Protein AF-A0A4Q3KYX9-F1 (afdb_monomer_lite)

Radius of gyration: 21.46 Å; chains: 1; bounding box: 68×40×44 Å

pLDDT: mean 70.23, std 13.63, range [32.53, 87.06]

Secondary structure (DSSP, 8-state):
----TT-GGGEEEEEEEE-TTS-EEEEEESSSTT-B---EEEEEE--SSSSPPEEEEEEES--HHHHHH--TT-EEEEEEEETTEEEEEEEEEEEEEEEEEETTEEEEEEEEETTHHHHHH--------TT--HHHHHHHHTT----SSSSS---

Foldseek 3Di:
DDDDPQQDVQKWKWKWKAALVRHTPAIAISPDDDHPPWDKDKDWADDPDPFWTKMKIKTKPDDPVVLVVPDWFIWIWIWIDGNVDIDTPDIFTFHDWDWDDDDPMIIIITMTTHCPVVVVVLPDDDDDDPPDDPVVVVCVSVPNPPPPPPPPDDD

Sequence (155 aa):
MPVDPQLLFGRAYSVTLVAPNGTIEAQYGNMGTGGTGLRVAFDVERTVADAGNTAKIALFNLSPGNRAAIGKGYRVQLVAGYVGLAEKIFIGTVSKSIVQRQGADIITNIEALDGQQGLFSASFNQDFPPDTRLCDVLSLVSGGKSWLKLAENSP

Structure (mmCIF, N/CA/C/O backbone):
data_AF-A0A4Q3KYX9-F1
#
_entry.id   AF-A0A4Q3KYX9-F1
#
loop_
_atom_site.group_PDB
_atom_site.id
_atom_site.type_symbol
_atom_site.label_atom_id
_atom_site.label_alt_id
_atom_site.label_comp_id
_atom_site.label_asym_id
_atom_site.label_entity_id
_atom_site.label_seq_id
_atom_site.pdbx_PDB_ins_code
_atom_site.Cartn_x
_atom_site.Cartn_y
_atom_site.Cartn_z
_atom_site.occupancy
_atom_site.B_iso_or_equiv
_atom_site.auth_seq_id
_atom_site.auth_comp_id
_atom_site.auth_asym_id
_atom_site.auth_atom_id
_atom_site.pdbx_PDB_model_num
ATOM 1 N N . MET A 1 1 ? -19.564 -28.775 5.366 1.00 45.47 1 MET A N 1
ATOM 2 C CA . MET A 1 1 ? -18.241 -28.116 5.376 1.00 45.47 1 MET A CA 1
ATOM 3 C C . MET A 1 1 ? -18.391 -26.819 6.152 1.00 45.47 1 MET A C 1
ATOM 5 O O . MET A 1 1 ? -19.401 -26.158 5.928 1.00 45.47 1 MET A O 1
ATOM 9 N N . PRO A 1 2 ? -17.506 -26.498 7.106 1.00 49.12 2 PRO A N 1
ATOM 10 C CA . PRO A 1 2 ? -17.631 -25.273 7.881 1.00 49.12 2 PRO A CA 1
ATOM 11 C C . PRO A 1 2 ? -17.295 -24.094 6.964 1.00 49.12 2 PRO A C 1
ATOM 13 O O . PRO A 1 2 ? -16.186 -23.996 6.450 1.00 49.12 2 PRO A O 1
ATOM 16 N N . VAL A 1 3 ? -18.286 -23.251 6.687 1.00 50.16 3 VAL A N 1
ATOM 17 C CA . VAL A 1 3 ? -18.071 -21.954 6.044 1.00 50.16 3 VAL A CA 1
ATOM 18 C C . VAL A 1 3 ? -17.534 -21.015 7.116 1.00 50.16 3 VAL A C 1
ATOM 20 O O . VAL A 1 3 ? -18.248 -20.699 8.066 1.00 50.16 3 VAL A O 1
ATOM 23 N N . ASP A 1 4 ? -16.263 -20.627 6.998 1.00 55.12 4 ASP A N 1
ATOM 24 C CA . ASP A 1 4 ? -15.655 -19.652 7.902 1.00 55.12 4 ASP A CA 1
ATOM 25 C C . ASP A 1 4 ? -16.509 -18.368 7.914 1.00 55.12 4 ASP A C 1
ATOM 27 O O . ASP A 1 4 ? -16.751 -17.796 6.844 1.00 55.12 4 ASP A O 1
ATOM 31 N N . PRO A 1 5 ? -16.974 -17.877 9.082 1.00 51.06 5 PRO A N 1
ATOM 32 C CA . PRO A 1 5 ? -17.980 -16.810 9.153 1.00 51.06 5 PRO A CA 1
ATOM 33 C C . PRO A 1 5 ? -17.507 -15.432 8.676 1.00 51.06 5 PRO A C 1
ATOM 35 O O . PRO A 1 5 ? -18.243 -14.457 8.799 1.00 51.06 5 PRO A O 1
ATOM 38 N N . GLN A 1 6 ? -16.273 -15.304 8.192 1.00 54.91 6 GLN A N 1
ATOM 39 C CA . GLN A 1 6 ? -15.649 -14.001 7.982 1.00 54.91 6 GLN A CA 1
ATOM 40 C C . GLN A 1 6 ? -15.717 -13.532 6.524 1.00 54.91 6 GLN A C 1
ATOM 42 O O . GLN A 1 6 ? -15.729 -12.327 6.280 1.00 54.91 6 GLN A O 1
ATOM 47 N N . LEU A 1 7 ? -15.893 -14.425 5.544 1.00 56.00 7 LEU A N 1
ATOM 48 C CA . LEU A 1 7 ? -15.865 -14.085 4.115 1.00 56.00 7 LEU A CA 1
ATOM 49 C C . LEU A 1 7 ? -17.228 -13.609 3.587 1.00 56.00 7 LEU A C 1
ATOM 51 O O . LEU A 1 7 ? -17.987 -14.371 2.990 1.00 56.00 7 LEU A O 1
ATOM 55 N N . LEU A 1 8 ? -17.523 -12.314 3.750 1.00 58.88 8 LEU A N 1
ATOM 56 C CA . LEU A 1 8 ? -18.658 -11.656 3.093 1.00 58.88 8 LEU A CA 1
ATOM 57 C C . LEU A 1 8 ? -18.588 -11.881 1.569 1.00 58.88 8 LEU A C 1
ATOM 59 O O . LEU A 1 8 ? -17.730 -11.326 0.879 1.00 58.88 8 LEU A O 1
ATOM 63 N N . PHE A 1 9 ? -19.513 -12.694 1.050 1.00 61.44 9 PHE A N 1
ATOM 64 C CA . PHE A 1 9 ? -19.710 -12.966 -0.381 1.00 61.44 9 PHE A CA 1
ATOM 65 C C . PHE A 1 9 ? -18.515 -13.621 -1.095 1.00 61.44 9 PHE A C 1
ATOM 67 O O . PHE A 1 9 ? -18.327 -13.412 -2.293 1.00 61.44 9 PHE A O 1
ATOM 74 N N . GLY A 1 10 ? -17.679 -14.377 -0.373 1.00 66.00 10 GLY A N 1
ATOM 75 C CA . GLY A 1 10 ? -16.508 -15.036 -0.966 1.00 66.00 10 GLY A CA 1
ATOM 76 C C . GLY A 1 10 ? -15.445 -14.060 -1.485 1.00 66.00 10 GLY A C 1
ATOM 77 O O . GLY A 1 10 ? -14.624 -14.435 -2.321 1.00 66.00 10 GLY A O 1
ATOM 78 N N . ARG A 1 11 ? -15.459 -12.806 -1.014 1.00 72.94 11 ARG A N 1
ATOM 79 C CA . ARG A 1 11 ? -14.450 -11.792 -1.340 1.00 72.94 11 ARG A CA 1
ATOM 80 C C . ARG A 1 11 ? -13.247 -11.945 -0.423 1.00 72.94 11 ARG A C 1
ATOM 82 O O . ARG A 1 11 ? -13.380 -11.916 0.799 1.00 72.94 11 ARG A O 1
ATOM 89 N N . ALA A 1 12 ? -12.078 -12.049 -1.028 1.00 77.44 12 ALA A N 1
ATOM 90 C CA . ALA A 1 12 ? -10.811 -12.260 -0.363 1.00 77.44 12 ALA A CA 1
ATOM 91 C C . ALA A 1 12 ? -9.924 -11.034 -0.614 1.00 77.44 12 ALA A C 1
ATOM 93 O O . ALA A 1 12 ? -9.636 -10.683 -1.755 1.00 77.44 12 ALA A O 1
ATOM 94 N N . TYR A 1 13 ? -9.529 -10.337 0.449 1.00 83.25 13 TYR A N 1
ATOM 95 C CA . TYR A 1 13 ? -8.633 -9.188 0.351 1.00 83.25 13 TYR A CA 1
ATOM 96 C C . TYR A 1 13 ? -7.629 -9.193 1.496 1.00 83.25 13 TYR A C 1
ATOM 98 O O . TYR A 1 13 ? -7.940 -9.621 2.611 1.00 83.25 13 TYR A O 1
ATOM 106 N N . SER A 1 14 ? -6.426 -8.712 1.207 1.00 82.88 14 SER A N 1
ATOM 107 C CA . SER A 1 14 ? -5.384 -8.455 2.186 1.00 82.88 14 SER A CA 1
ATOM 108 C C . SER A 1 14 ? -4.572 -7.235 1.763 1.00 82.88 14 SER A C 1
ATOM 110 O O . SER A 1 14 ? -4.068 -7.157 0.646 1.00 82.88 14 SER A O 1
ATOM 112 N N . VAL A 1 15 ? -4.461 -6.280 2.674 1.00 83.25 15 VAL A N 1
ATOM 113 C CA . VAL A 1 15 ? -3.571 -5.130 2.594 1.00 83.25 15 VAL A CA 1
ATOM 114 C C . VAL A 1 15 ? -2.459 -5.363 3.597 1.00 83.25 15 VAL A C 1
ATOM 116 O O . VAL A 1 15 ? -2.725 -5.477 4.793 1.00 83.25 15 VAL A O 1
ATOM 119 N N . THR A 1 16 ? -1.227 -5.408 3.112 1.00 84.31 16 THR A N 1
ATOM 120 C CA . THR A 1 16 ? -0.037 -5.498 3.954 1.00 84.31 16 THR A CA 1
ATOM 121 C C . THR A 1 16 ? 0.735 -4.196 3.857 1.00 84.31 16 THR A C 1
ATOM 123 O O . THR A 1 16 ? 1.022 -3.703 2.764 1.00 84.31 16 THR A O 1
ATOM 126 N N . LEU A 1 17 ? 1.066 -3.648 5.017 1.00 81.00 17 LEU A N 1
ATOM 127 C CA . LEU A 1 17 ? 1.885 -2.463 5.185 1.00 81.00 17 LEU A CA 1
ATOM 128 C C . LEU A 1 17 ? 3.232 -2.899 5.745 1.00 81.00 17 LEU A C 1
ATOM 130 O O . LEU A 1 17 ? 3.313 -3.524 6.804 1.00 81.00 17 LEU A O 1
ATOM 134 N N .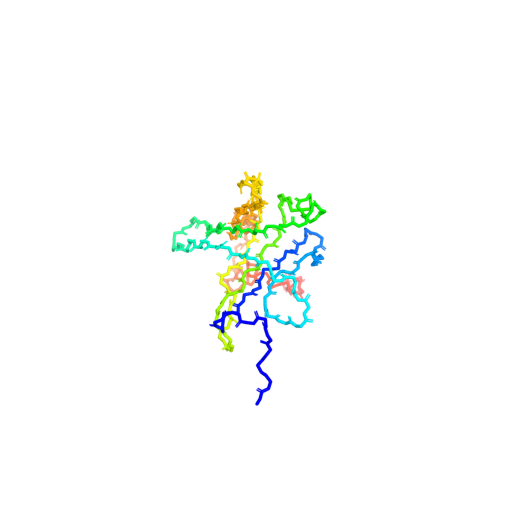 VAL A 1 18 ? 4.285 -2.577 5.009 1.00 82.56 18 VAL A N 1
ATOM 135 C CA . VAL A 1 18 ? 5.663 -2.902 5.358 1.00 82.56 18 VAL A CA 1
ATOM 136 C C . VAL A 1 18 ? 6.401 -1.596 5.601 1.00 82.56 18 VAL A C 1
ATOM 138 O O . VAL A 1 18 ? 6.402 -0.706 4.747 1.00 82.56 18 VAL A O 1
ATOM 141 N N . ALA A 1 19 ? 7.015 -1.466 6.769 1.00 78.50 19 ALA A N 1
ATOM 142 C CA . ALA A 1 19 ? 7.817 -0.302 7.099 1.00 78.50 19 ALA A CA 1
ATOM 143 C C . ALA A 1 19 ? 9.089 -0.215 6.243 1.00 78.50 19 ALA A C 1
ATOM 145 O O . ALA A 1 19 ? 9.539 -1.215 5.673 1.00 78.50 19 ALA A O 1
ATOM 146 N N . PRO A 1 20 ? 9.727 0.969 6.174 1.00 72.12 20 PRO A N 1
ATOM 147 C CA . PRO A 1 20 ? 10.988 1.152 5.452 1.00 72.12 20 PRO A CA 1
ATOM 148 C C . PRO A 1 20 ? 12.116 0.220 5.928 1.00 72.12 20 PRO A C 1
ATOM 150 O O . PRO A 1 20 ? 13.034 -0.071 5.168 1.00 72.12 20 PRO A O 1
ATOM 153 N N . ASN A 1 21 ? 12.041 -0.260 7.174 1.00 74.38 21 ASN A N 1
ATOM 154 C CA . ASN A 1 21 ? 12.973 -1.224 7.770 1.00 74.38 21 ASN A CA 1
ATOM 155 C C . ASN A 1 21 ? 12.732 -2.683 7.320 1.00 74.38 21 ASN A C 1
ATOM 157 O O . ASN A 1 21 ? 13.490 -3.565 7.711 1.00 74.38 21 ASN A O 1
ATOM 161 N N . GLY A 1 22 ? 11.700 -2.942 6.508 1.00 70.00 22 GLY A N 1
ATOM 162 C CA . GLY A 1 22 ? 11.338 -4.275 6.021 1.00 70.00 22 GLY A CA 1
ATOM 163 C C . GLY A 1 22 ? 10.430 -5.076 6.957 1.00 70.00 22 GLY A C 1
ATOM 164 O O . GLY A 1 22 ? 10.035 -6.187 6.604 1.00 70.00 22 GLY A O 1
ATOM 165 N N . THR A 1 23 ? 10.061 -4.533 8.117 1.00 74.75 23 THR A N 1
ATOM 166 C CA . THR A 1 23 ? 9.151 -5.189 9.060 1.00 74.75 23 THR A CA 1
ATOM 167 C C . THR A 1 23 ? 7.705 -5.027 8.595 1.00 74.75 23 THR A C 1
ATOM 169 O O . THR A 1 23 ? 7.293 -3.942 8.182 1.00 74.75 23 THR A O 1
ATOM 172 N N . ILE A 1 24 ? 6.911 -6.098 8.666 1.00 74.75 24 ILE A N 1
ATOM 173 C CA . ILE A 1 24 ? 5.461 -6.020 8.450 1.00 74.75 24 ILE A CA 1
ATOM 174 C C . ILE A 1 24 ? 4.855 -5.323 9.669 1.00 74.75 24 ILE A C 1
ATOM 176 O O . ILE A 1 24 ? 4.865 -5.883 10.762 1.00 74.75 24 ILE A O 1
ATOM 180 N N . GLU A 1 25 ? 4.348 -4.106 9.493 1.00 73.00 25 GLU A N 1
ATOM 181 C CA . GLU A 1 25 ? 3.751 -3.344 10.596 1.00 73.00 25 GLU A CA 1
ATOM 182 C C . GLU A 1 25 ? 2.273 -3.646 10.780 1.00 73.00 25 GLU A C 1
ATOM 184 O O . GLU A 1 25 ? 1.772 -3.670 11.903 1.00 73.00 25 GLU A O 1
ATOM 189 N N . ALA A 1 26 ? 1.562 -3.887 9.682 1.00 74.38 26 ALA A N 1
ATOM 190 C CA . ALA A 1 26 ? 0.156 -4.219 9.751 1.00 74.38 26 ALA A CA 1
ATOM 191 C C . ALA A 1 26 ? -0.286 -5.044 8.550 1.00 74.38 26 ALA A C 1
ATOM 193 O O . ALA A 1 26 ? 0.107 -4.793 7.410 1.00 74.38 26 ALA A O 1
ATOM 194 N N . GLN A 1 27 ? -1.168 -5.999 8.822 1.00 76.50 27 GLN A N 1
ATOM 195 C CA . GLN A 1 27 ? -1.895 -6.745 7.812 1.00 76.50 27 GLN A CA 1
ATOM 196 C C . GLN A 1 27 ? -3.386 -6.667 8.132 1.00 76.50 27 GLN A C 1
ATOM 198 O O . GLN A 1 27 ? -3.832 -7.106 9.192 1.00 76.50 27 GLN A O 1
ATOM 203 N N . TYR A 1 28 ? -4.155 -6.111 7.203 1.00 80.06 28 TYR A N 1
ATOM 204 C CA . TYR A 1 28 ? -5.610 -6.049 7.285 1.00 80.06 28 TYR A CA 1
ATOM 205 C C . TYR A 1 28 ? -6.192 -6.892 6.179 1.00 80.06 28 TYR A C 1
ATOM 207 O O . TYR A 1 28 ? -5.713 -6.858 5.049 1.00 80.06 28 TYR A O 1
ATOM 215 N N . GLY A 1 29 ? -7.226 -7.656 6.475 1.00 75.00 29 GLY A N 1
ATOM 216 C CA . GLY A 1 29 ? -7.773 -8.536 5.469 1.00 75.00 29 GLY A CA 1
ATOM 217 C C . GLY A 1 29 ? -8.646 -9.614 6.048 1.00 75.00 29 GLY A C 1
ATOM 218 O O . GLY A 1 29 ? -8.694 -9.841 7.251 1.00 75.00 29 GLY A O 1
ATOM 219 N N . ASN A 1 30 ? -9.317 -10.276 5.126 1.00 72.38 30 ASN A N 1
ATOM 220 C CA . ASN A 1 30 ? -10.230 -11.372 5.394 1.00 72.38 30 ASN A CA 1
ATOM 221 C C . ASN A 1 30 ? -9.655 -12.722 4.936 1.00 72.38 30 ASN A C 1
ATOM 223 O O . ASN A 1 30 ? -10.305 -13.758 4.989 1.00 72.38 30 ASN A O 1
ATOM 227 N N . MET A 1 31 ? -8.422 -12.709 4.425 1.00 64.44 31 MET A N 1
ATOM 228 C CA . MET A 1 31 ? -7.690 -13.909 4.045 1.00 64.44 31 MET A CA 1
ATOM 229 C C . MET A 1 31 ? -6.914 -14.436 5.257 1.00 64.44 31 MET A C 1
ATOM 231 O O . MET A 1 31 ? -5.723 -14.172 5.389 1.00 64.44 31 MET A O 1
ATOM 235 N N . GLY A 1 32 ? -7.599 -15.136 6.166 1.00 55.25 32 GLY A N 1
ATOM 236 C CA . GLY A 1 32 ? -6.973 -15.860 7.280 1.00 55.25 32 GLY A CA 1
ATOM 237 C C . GLY A 1 32 ? -7.609 -15.624 8.654 1.00 55.25 32 GLY A C 1
ATOM 238 O O . GLY A 1 32 ? -8.245 -14.605 8.905 1.00 55.25 32 GLY A O 1
ATOM 239 N N . THR A 1 33 ? -7.385 -16.576 9.564 1.00 44.53 33 THR A N 1
ATOM 240 C CA . THR A 1 33 ? -8.018 -16.732 10.891 1.00 44.53 33 THR A CA 1
ATOM 241 C C . THR A 1 33 ? -7.507 -15.752 11.967 1.00 44.53 33 THR A C 1
ATOM 243 O O . THR A 1 33 ? -7.349 -16.111 13.131 1.00 44.53 33 THR A O 1
ATOM 246 N N . GLY A 1 34 ? -7.209 -14.507 11.592 1.00 51.44 34 GLY A N 1
ATOM 247 C CA . GLY A 1 34 ? -6.639 -13.514 12.514 1.00 51.44 34 GLY A CA 1
ATOM 248 C C . GLY A 1 34 ? -6.474 -12.100 11.956 1.00 51.44 34 GLY A C 1
ATOM 249 O O . GLY A 1 34 ? -5.967 -11.226 12.658 1.00 51.44 34 GLY A O 1
ATOM 250 N N . GLY A 1 35 ? -6.894 -11.849 10.712 1.00 54.25 35 GLY A N 1
ATOM 251 C CA . GLY A 1 35 ? -6.900 -10.502 10.153 1.00 54.25 35 GLY A CA 1
ATOM 252 C C . GLY A 1 35 ? -7.992 -9.657 10.803 1.00 54.25 35 GLY A C 1
ATOM 253 O O . GLY A 1 35 ? -9.132 -10.095 10.956 1.00 54.25 35 GLY A O 1
ATOM 254 N N . THR A 1 36 ? -7.668 -8.421 11.182 1.00 64.31 36 THR A N 1
ATOM 255 C CA . THR A 1 36 ? -8.715 -7.447 11.501 1.00 64.31 36 THR A CA 1
ATOM 256 C C . THR A 1 36 ? -9.459 -7.150 10.200 1.00 64.31 36 THR A C 1
ATOM 258 O O . THR A 1 36 ? -8.902 -6.543 9.281 1.00 64.31 36 THR A O 1
ATOM 261 N N . GLY A 1 37 ? -10.700 -7.634 10.104 1.00 67.69 37 GLY A N 1
ATOM 262 C CA . GLY A 1 37 ? -11.587 -7.432 8.961 1.00 67.69 37 GLY A CA 1
ATOM 263 C C . GLY A 1 37 ? -12.037 -5.978 8.866 1.00 67.69 37 GLY A C 1
ATOM 264 O O . GLY A 1 37 ? -13.155 -5.637 9.244 1.00 67.69 37 GLY A O 1
ATOM 265 N N . LEU A 1 38 ? -11.147 -5.105 8.404 1.00 75.94 38 LEU A N 1
ATOM 266 C CA . LEU A 1 38 ? -11.458 -3.709 8.129 1.00 75.94 38 LEU A CA 1
ATOM 267 C C . LEU A 1 38 ? -12.001 -3.576 6.715 1.00 75.94 38 LEU A C 1
ATOM 269 O O . LEU A 1 38 ? -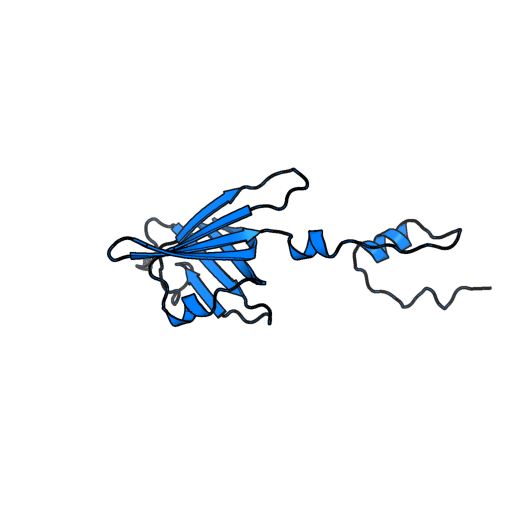11.506 -4.205 5.782 1.00 75.94 38 LEU A O 1
ATOM 273 N N . ARG A 1 39 ? -12.989 -2.700 6.534 1.00 78.88 39 ARG A N 1
ATOM 274 C CA . ARG A 1 39 ? -13.437 -2.344 5.190 1.00 78.88 39 ARG A CA 1
ATOM 275 C C . ARG A 1 39 ? -12.285 -1.648 4.463 1.00 78.88 39 ARG A C 1
ATOM 277 O O . ARG A 1 39 ? -11.677 -0.716 4.989 1.00 78.88 39 ARG A O 1
ATOM 284 N N . VAL A 1 40 ? -12.022 -2.105 3.243 1.00 81.06 40 VAL A N 1
ATOM 285 C CA . VAL A 1 40 ? -11.033 -1.535 2.327 1.00 81.06 40 VAL A CA 1
ATOM 286 C C . VAL A 1 40 ? -11.759 -1.145 1.048 1.00 81.06 40 VAL A C 1
ATOM 288 O O . VAL A 1 40 ? -12.504 -1.948 0.488 1.00 81.06 40 VAL A O 1
ATOM 291 N N . ALA A 1 41 ? -11.550 0.082 0.587 1.00 84.56 41 ALA A N 1
ATOM 292 C CA . ALA A 1 41 ? -11.856 0.481 -0.778 1.00 84.56 41 ALA A CA 1
ATOM 293 C C . ALA A 1 41 ? -10.538 0.812 -1.474 1.00 84.56 41 ALA A C 1
ATOM 295 O O . ALA A 1 41 ? -9.639 1.373 -0.856 1.00 84.56 41 ALA A O 1
ATOM 296 N N . PHE A 1 42 ? -10.396 0.434 -2.734 1.00 86.44 42 PHE A N 1
ATOM 297 C CA . PHE A 1 42 ? -9.190 0.714 -3.495 1.00 86.44 42 PHE A CA 1
ATOM 298 C C . PHE A 1 42 ? -9.554 1.091 -4.923 1.00 86.44 42 PHE A C 1
ATOM 300 O O . PHE A 1 42 ? -10.564 0.634 -5.456 1.00 86.44 42 PHE A O 1
ATOM 307 N N . ASP A 1 43 ? -8.703 1.909 -5.514 1.00 86.44 43 ASP A N 1
ATOM 308 C CA . ASP A 1 43 ? -8.739 2.317 -6.904 1.00 86.44 43 ASP A CA 1
ATOM 309 C C . ASP A 1 43 ? -7.303 2.250 -7.428 1.00 86.44 43 ASP A C 1
ATOM 311 O O . ASP A 1 43 ? -6.395 2.844 -6.839 1.00 86.44 43 ASP A O 1
ATOM 315 N N . VAL A 1 44 ? -7.074 1.436 -8.455 1.00 84.62 44 VAL A N 1
ATOM 316 C CA . VAL A 1 44 ? -5.740 1.164 -8.999 1.00 84.62 44 VAL A CA 1
ATOM 317 C C . VAL A 1 44 ? -5.761 1.515 -10.474 1.00 84.62 44 VAL A C 1
ATOM 319 O O . VAL A 1 44 ? -6.405 0.839 -11.275 1.00 84.62 44 VAL A O 1
ATOM 322 N N . GLU A 1 45 ? -5.009 2.549 -10.830 1.00 82.62 45 GLU A N 1
ATOM 323 C CA . GLU A 1 45 ? -4.833 2.979 -12.208 1.00 82.62 45 GLU A CA 1
ATOM 324 C C . GLU A 1 45 ? -3.508 2.420 -12.727 1.00 82.62 45 GLU A C 1
ATOM 326 O O . GLU A 1 45 ? -2.421 2.830 -12.306 1.00 82.62 45 GLU A O 1
ATOM 331 N N . ARG A 1 46 ? -3.600 1.450 -13.642 1.00 77.62 46 ARG A N 1
ATOM 332 C CA . ARG A 1 46 ? -2.442 0.906 -14.353 1.00 77.62 46 ARG A CA 1
ATOM 333 C C . ARG A 1 46 ? -2.335 1.578 -15.710 1.00 77.62 46 ARG A C 1
ATOM 335 O O . ARG A 1 46 ? -3.276 1.519 -16.500 1.00 77.62 46 ARG A O 1
ATOM 342 N N . THR A 1 47 ? -1.185 2.175 -15.993 1.00 72.12 47 THR A N 1
ATOM 343 C CA . THR A 1 47 ? -0.927 2.799 -17.294 1.00 72.12 47 THR A CA 1
ATOM 344 C C . THR A 1 47 ? 0.233 2.097 -17.995 1.00 72.12 47 THR A C 1
ATOM 346 O O . THR A 1 47 ? 1.066 1.461 -17.356 1.00 72.12 47 THR A O 1
ATOM 349 N N . VAL A 1 48 ? 0.247 2.148 -19.329 1.00 67.25 48 VAL A N 1
ATOM 350 C CA . VAL A 1 48 ? 1.354 1.627 -20.160 1.00 67.25 48 VAL A CA 1
ATOM 351 C C . VAL A 1 48 ? 2.397 2.726 -20.429 1.00 67.25 48 VAL A C 1
ATOM 353 O O . VAL A 1 48 ? 3.410 2.486 -21.073 1.00 67.25 48 VAL A O 1
ATOM 356 N N . ALA A 1 49 ? 2.137 3.949 -19.963 1.00 66.62 49 ALA A N 1
ATOM 357 C CA . ALA A 1 49 ? 3.039 5.081 -20.114 1.00 66.62 49 ALA A CA 1
ATOM 358 C C . ALA A 1 49 ? 4.201 4.995 -19.109 1.00 66.62 49 ALA A C 1
ATOM 360 O O . ALA A 1 49 ? 4.079 4.351 -18.073 1.00 66.62 49 ALA A O 1
ATOM 361 N N . ASP A 1 50 ? 5.286 5.734 -19.364 1.00 60.44 50 ASP A N 1
ATOM 362 C CA . ASP A 1 50 ? 6.432 5.887 -18.442 1.00 60.44 50 ASP A CA 1
ATOM 363 C C . ASP A 1 50 ? 6.074 6.559 -17.095 1.00 60.44 50 ASP A C 1
ATOM 365 O O . ASP A 1 50 ? 6.927 6.753 -16.226 1.00 60.44 50 ASP A O 1
ATOM 369 N N . ALA A 1 51 ? 4.807 6.929 -16.894 1.00 63.47 51 ALA A N 1
ATOM 370 C CA . ALA A 1 51 ? 4.300 7.404 -15.619 1.00 63.47 51 ALA A CA 1
ATOM 371 C C . ALA A 1 51 ? 4.039 6.213 -14.679 1.00 63.47 51 ALA A C 1
ATOM 373 O O . ALA A 1 51 ? 3.308 5.285 -15.020 1.00 63.47 51 ALA A O 1
ATOM 374 N N . GLY A 1 52 ? 4.624 6.248 -13.476 1.00 66.31 52 GLY A N 1
ATOM 375 C CA . GLY A 1 52 ? 4.448 5.190 -12.473 1.00 66.31 52 GLY A CA 1
ATOM 376 C C . GLY A 1 52 ? 2.974 4.926 -12.137 1.00 66.31 52 GLY A C 1
ATOM 377 O O . GLY A 1 52 ? 2.163 5.852 -12.104 1.00 66.31 52 GLY A O 1
ATOM 378 N N . ASN A 1 53 ? 2.626 3.662 -11.866 1.00 80.06 53 ASN A N 1
ATOM 379 C CA . ASN A 1 53 ? 1.244 3.285 -11.552 1.00 80.06 53 ASN A CA 1
ATOM 380 C C . ASN A 1 53 ? 0.815 3.884 -10.210 1.00 80.06 53 ASN A C 1
ATOM 382 O O . ASN A 1 53 ? 1.532 3.764 -9.213 1.00 80.06 53 ASN A O 1
ATOM 386 N N . THR A 1 54 ? -0.375 4.472 -10.161 1.00 83.31 54 THR A N 1
ATOM 387 C CA . THR A 1 54 ? -0.938 5.071 -8.947 1.00 83.31 54 THR A CA 1
ATOM 388 C C . THR A 1 54 ? -2.049 4.211 -8.367 1.00 83.31 54 THR A C 1
ATOM 390 O O . THR A 1 54 ? -2.947 3.763 -9.077 1.00 83.31 54 THR A O 1
ATOM 393 N N . ALA A 1 55 ? -2.026 4.031 -7.049 1.00 85.38 55 ALA A N 1
ATOM 394 C CA . ALA A 1 55 ? -3.101 3.397 -6.301 1.00 85.38 55 ALA A CA 1
ATOM 395 C C . ALA A 1 55 ? -3.602 4.313 -5.185 1.00 85.38 55 ALA A C 1
ATOM 397 O O . ALA A 1 55 ? -2.818 4.893 -4.430 1.00 85.38 55 ALA A O 1
ATOM 398 N N . LYS A 1 56 ? -4.924 4.402 -5.052 1.00 87.06 56 LYS A N 1
ATOM 399 C CA . LYS A 1 56 ? -5.620 5.045 -3.938 1.00 87.06 56 LYS A CA 1
ATOM 400 C C . LYS A 1 56 ? -6.281 3.959 -3.106 1.00 87.06 56 LYS A C 1
ATOM 402 O O . LYS A 1 56 ? -7.135 3.233 -3.598 1.00 87.06 56 LYS A O 1
ATOM 407 N N . ILE A 1 57 ? -5.891 3.834 -1.846 1.00 86.50 57 ILE A N 1
ATOM 408 C CA . ILE A 1 57 ? -6.404 2.814 -0.928 1.00 86.50 57 ILE A CA 1
ATOM 409 C C . ILE A 1 57 ? -7.014 3.522 0.277 1.00 86.50 57 ILE A C 1
ATOM 411 O O . ILE A 1 57 ? -6.326 4.232 0.999 1.00 86.50 57 ILE A O 1
ATOM 415 N N . ALA A 1 58 ? -8.304 3.322 0.505 1.00 85.62 58 ALA A N 1
ATOM 416 C CA . ALA A 1 58 ? -9.045 3.837 1.643 1.00 85.62 58 ALA A CA 1
ATOM 417 C C . ALA A 1 58 ? -9.296 2.715 2.658 1.00 85.62 58 ALA A C 1
ATOM 419 O O . ALA A 1 58 ? -10.014 1.749 2.385 1.00 85.62 58 ALA A O 1
ATOM 420 N N . LEU A 1 59 ? -8.707 2.854 3.844 1.00 85.00 59 LEU A N 1
ATOM 421 C CA . LEU A 1 59 ? -8.904 1.958 4.982 1.00 85.00 59 LEU A CA 1
ATOM 422 C C . LEU A 1 59 ? -9.889 2.590 5.967 1.00 85.00 59 LEU A C 1
ATOM 424 O O . LEU A 1 59 ? -9.706 3.736 6.380 1.00 85.00 59 LEU A O 1
ATOM 428 N N . PHE A 1 60 ? -10.913 1.842 6.370 1.00 82.94 60 PHE A N 1
ATOM 429 C CA . PHE A 1 60 ? -11.945 2.331 7.282 1.00 82.94 60 PHE A CA 1
ATOM 430 C C . PHE A 1 60 ? -11.698 1.850 8.715 1.00 82.94 60 PHE A C 1
ATOM 432 O O . PHE A 1 60 ? -11.375 0.687 8.942 1.00 82.94 60 PHE A O 1
ATOM 439 N N . ASN A 1 61 ? -11.912 2.751 9.673 1.00 77.31 61 ASN A N 1
ATOM 440 C CA . ASN A 1 61 ? -11.823 2.539 11.118 1.00 77.31 61 ASN A CA 1
ATOM 441 C C . ASN A 1 61 ? -10.468 1.984 11.596 1.00 77.31 61 ASN A C 1
ATOM 443 O O . ASN A 1 61 ? -10.391 1.064 12.411 1.00 77.31 61 ASN A O 1
ATOM 447 N N . LEU A 1 62 ? -9.382 2.550 11.067 1.00 74.44 62 LEU A N 1
ATOM 448 C CA . LEU A 1 62 ? -8.029 2.186 11.473 1.00 74.44 62 LEU A CA 1
ATOM 449 C C . LEU A 1 62 ? -7.756 2.589 12.933 1.00 74.44 62 LEU A C 1
ATOM 451 O O . LEU A 1 62 ? -8.169 3.664 13.375 1.00 74.44 62 LEU A O 1
ATOM 455 N N . SER A 1 63 ? -6.999 1.767 13.666 1.00 71.19 63 SER A N 1
ATOM 456 C CA . SER A 1 63 ? -6.618 2.097 15.042 1.00 71.19 63 SER A CA 1
ATOM 457 C C . SER A 1 63 ? -5.690 3.328 15.096 1.00 71.19 63 SER A C 1
ATOM 459 O O . SER A 1 63 ? -4.884 3.539 14.181 1.00 71.19 63 SER A O 1
ATOM 461 N N . PRO A 1 64 ? -5.746 4.141 16.171 1.00 65.88 64 PRO A N 1
ATOM 462 C CA . PRO A 1 64 ? -4.944 5.363 16.285 1.00 65.88 64 PRO A CA 1
ATOM 463 C C . PRO A 1 64 ? -3.429 5.130 16.198 1.00 65.88 64 PRO A C 1
ATOM 465 O O . PRO A 1 64 ? -2.724 5.942 15.605 1.00 65.88 64 PRO A O 1
ATOM 468 N N . GLY A 1 65 ? -2.935 4.013 16.750 1.00 62.44 65 GLY A N 1
ATOM 469 C CA . GLY A 1 65 ? -1.510 3.660 16.727 1.00 62.44 65 GLY A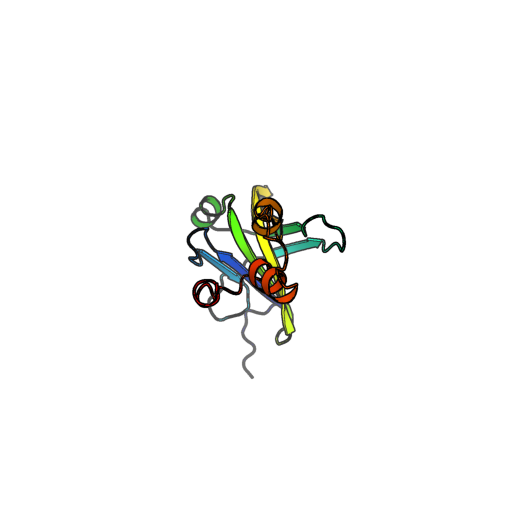 CA 1
ATOM 470 C C . GLY A 1 65 ? -1.001 3.343 15.320 1.00 62.44 65 GLY A C 1
ATOM 471 O O . GLY A 1 65 ? 0.009 3.891 14.891 1.00 62.44 65 GLY A O 1
ATOM 472 N N . ASN A 1 66 ? -1.760 2.557 14.553 1.00 68.19 66 ASN A N 1
ATOM 473 C CA . ASN A 1 66 ? -1.396 2.220 13.175 1.00 68.19 66 ASN A CA 1
ATOM 474 C C . ASN A 1 66 ? -1.562 3.426 12.239 1.00 68.19 66 ASN A C 1
ATOM 476 O O . ASN A 1 66 ? -0.798 3.601 11.298 1.00 68.19 66 ASN A O 1
ATOM 480 N N . ARG A 1 67 ? -2.517 4.319 12.529 1.00 65.69 67 ARG A N 1
ATOM 481 C CA . ARG A 1 67 ? -2.706 5.575 11.788 1.00 65.69 67 ARG A CA 1
ATOM 482 C C . ARG A 1 67 ? -1.490 6.497 11.886 1.00 65.69 67 ARG A C 1
ATOM 484 O O . ARG A 1 67 ? -1.161 7.150 10.902 1.00 65.69 67 ARG A O 1
ATOM 491 N N . ALA A 1 68 ? -0.864 6.578 13.059 1.00 61.34 68 ALA A N 1
ATOM 492 C CA . ALA A 1 68 ? 0.335 7.387 13.262 1.00 61.34 68 ALA A CA 1
ATOM 493 C C . ALA A 1 68 ? 1.572 6.766 12.595 1.00 61.34 68 ALA A C 1
ATOM 495 O O . ALA A 1 68 ? 2.467 7.494 12.174 1.00 61.34 68 ALA A O 1
ATOM 496 N N . ALA A 1 69 ? 1.600 5.435 12.480 1.00 63.53 69 ALA A N 1
ATOM 497 C CA . ALA A 1 69 ? 2.700 4.708 11.864 1.00 63.53 69 ALA A CA 1
ATOM 498 C C . ALA A 1 69 ? 2.719 4.846 10.331 1.00 63.53 69 ALA A C 1
ATOM 500 O O . ALA A 1 69 ? 3.795 4.947 9.748 1.00 63.53 69 ALA A O 1
ATOM 501 N N . ILE A 1 70 ? 1.552 4.945 9.676 1.00 69.75 70 ILE A N 1
ATOM 502 C CA . ILE A 1 70 ? 1.443 5.061 8.209 1.00 69.75 70 ILE A CA 1
ATOM 503 C C . ILE A 1 70 ? 1.915 6.439 7.724 1.00 69.75 70 ILE A C 1
ATOM 505 O O . ILE A 1 70 ? 1.141 7.389 7.562 1.00 69.75 70 ILE A O 1
ATOM 509 N N . GLY A 1 71 ? 3.215 6.523 7.458 1.00 66.75 71 GLY A N 1
ATOM 510 C CA . GLY A 1 71 ? 3.895 7.685 6.900 1.00 66.75 71 GLY A CA 1
ATOM 511 C C . GLY A 1 71 ? 4.358 7.488 5.454 1.00 66.75 71 GLY A C 1
ATOM 512 O O . GLY A 1 71 ? 4.148 6.453 4.821 1.00 66.75 71 GLY A O 1
ATOM 513 N N . LYS A 1 72 ? 5.039 8.506 4.925 1.00 68.00 72 LYS A N 1
ATOM 514 C CA . LYS A 1 72 ? 5.725 8.437 3.629 1.00 68.00 72 LYS A CA 1
ATOM 515 C C . LYS A 1 72 ? 6.857 7.401 3.687 1.00 68.00 72 LYS A C 1
ATOM 517 O O . LYS A 1 72 ? 7.616 7.382 4.651 1.00 68.00 72 LYS A O 1
ATOM 522 N N . GLY A 1 73 ? 6.994 6.571 2.650 1.00 69.88 73 GLY A N 1
ATOM 523 C CA . GLY A 1 73 ? 8.079 5.580 2.535 1.00 69.88 73 GLY A CA 1
ATOM 524 C C . GLY A 1 73 ? 7.719 4.148 2.943 1.00 69.88 73 GLY A C 1
ATOM 525 O O . GLY A 1 73 ? 8.522 3.240 2.737 1.00 69.88 73 GLY A O 1
ATOM 526 N N . TYR A 1 74 ? 6.512 3.922 3.457 1.00 80.06 74 TYR A N 1
ATOM 527 C CA . TYR A 1 74 ? 5.975 2.579 3.669 1.00 80.06 74 TYR A CA 1
ATOM 528 C C . TYR A 1 74 ? 5.732 1.877 2.344 1.00 80.06 74 TYR A C 1
ATOM 530 O O . TYR A 1 74 ? 5.328 2.513 1.376 1.00 80.06 74 TYR A O 1
ATOM 538 N N . ARG A 1 75 ? 5.924 0.564 2.293 1.00 83.00 75 ARG A N 1
ATOM 539 C CA . ARG A 1 75 ? 5.532 -0.249 1.143 1.00 83.00 75 ARG A CA 1
ATOM 540 C C . ARG A 1 75 ? 4.152 -0.841 1.386 1.00 83.00 75 ARG A C 1
ATOM 542 O O . ARG A 1 75 ? 3.890 -1.408 2.444 1.00 83.00 75 ARG A O 1
ATOM 549 N N . VAL A 1 76 ? 3.275 -0.701 0.402 1.00 84.31 76 VAL A N 1
ATOM 550 C CA . VAL A 1 76 ? 1.924 -1.255 0.410 1.00 84.31 76 VAL A CA 1
ATOM 551 C C . VAL A 1 76 ? 1.873 -2.399 -0.576 1.00 84.31 76 VAL A C 1
ATOM 553 O O . VAL A 1 76 ? 2.237 -2.239 -1.740 1.00 84.31 76 VAL A O 1
ATOM 556 N N . GLN A 1 77 ? 1.374 -3.534 -0.113 1.00 86.69 77 GLN A N 1
ATOM 557 C CA . GLN A 1 77 ? 1.014 -4.657 -0.957 1.00 86.69 77 GLN A CA 1
ATOM 558 C C . GLN A 1 77 ? -0.488 -4.891 -0.834 1.00 86.69 77 GLN A C 1
ATOM 560 O O . GLN A 1 77 ? -1.003 -5.129 0.259 1.00 86.69 77 GLN A O 1
ATOM 565 N N . LEU A 1 78 ? -1.180 -4.830 -1.966 1.00 85.62 78 LEU A N 1
ATOM 566 C CA . LEU A 1 78 ? -2.612 -5.056 -2.064 1.00 85.62 78 LEU A CA 1
ATOM 567 C C . LEU A 1 78 ? -2.866 -6.366 -2.808 1.00 85.62 78 LEU A C 1
ATOM 569 O O . LEU A 1 78 ? -2.477 -6.542 -3.965 1.00 85.62 78 LEU A O 1
ATOM 573 N N . VAL A 1 79 ? -3.541 -7.279 -2.122 1.00 85.12 79 VAL A N 1
ATOM 574 C CA . VAL A 1 79 ? -4.032 -8.548 -2.651 1.00 85.12 79 VAL A CA 1
ATOM 575 C C . VAL A 1 79 ? -5.546 -8.500 -2.601 1.00 85.12 79 VAL A C 1
ATOM 577 O O . VAL A 1 79 ? -6.120 -8.245 -1.542 1.00 85.12 79 VAL A O 1
ATOM 580 N N . ALA A 1 80 ? -6.202 -8.726 -3.729 1.00 83.69 80 ALA A N 1
ATOM 581 C CA . ALA A 1 80 ? -7.655 -8.739 -3.795 1.00 83.69 80 ALA A CA 1
ATOM 582 C C . ALA A 1 80 ? -8.131 -9.769 -4.816 1.00 83.69 80 ALA A C 1
ATOM 584 O O . ALA A 1 80 ? -7.471 -10.018 -5.822 1.00 83.69 80 ALA A O 1
ATOM 585 N N . GLY A 1 81 ? -9.289 -10.360 -4.549 1.00 79.94 81 GLY A N 1
ATOM 586 C CA . GLY A 1 81 ? -9.940 -11.296 -5.447 1.00 79.94 81 GLY A CA 1
ATOM 587 C C . GLY A 1 81 ? -11.079 -12.041 -4.769 1.00 79.94 81 GLY A C 1
ATOM 588 O O . GLY A 1 81 ? -11.693 -11.563 -3.809 1.00 79.94 81 GLY A O 1
ATOM 589 N N . TYR A 1 82 ? -11.357 -13.229 -5.285 1.00 80.19 82 TYR A N 1
ATOM 590 C CA . TYR A 1 82 ? -12.325 -14.155 -4.709 1.00 80.19 82 TYR A CA 1
ATOM 591 C C . TYR A 1 82 ? -11.601 -15.299 -4.004 1.00 80.19 82 TYR A C 1
ATOM 593 O O . TYR A 1 82 ? -10.410 -15.526 -4.220 1.00 80.19 82 TYR A O 1
ATOM 601 N N . VAL A 1 83 ? -12.310 -16.024 -3.142 1.00 71.56 83 VAL A N 1
ATOM 602 C CA . VAL A 1 83 ? -11.776 -17.222 -2.480 1.00 71.56 83 VAL A CA 1
ATOM 603 C C . VAL A 1 83 ? -11.212 -18.185 -3.533 1.00 71.56 83 VAL A C 1
ATOM 605 O O . VAL A 1 83 ? -11.926 -18.603 -4.440 1.00 71.56 83 VAL A O 1
ATOM 608 N N . GLY A 1 84 ? -9.917 -18.501 -3.424 1.00 69.88 84 GLY A N 1
ATOM 609 C CA . GLY A 1 84 ? -9.180 -19.352 -4.369 1.00 69.88 84 GLY A CA 1
ATOM 610 C C . GLY A 1 84 ? -8.559 -18.634 -5.579 1.00 69.88 84 GLY A C 1
ATOM 611 O O . GLY A 1 84 ? -7.749 -19.238 -6.271 1.00 69.88 84 GLY A O 1
ATOM 612 N N . LEU A 1 85 ? -8.881 -17.357 -5.812 1.00 75.75 85 LEU A N 1
ATOM 613 C CA . LEU A 1 85 ? -8.414 -16.526 -6.936 1.00 75.75 85 LEU A CA 1
ATOM 614 C C . LEU A 1 85 ? -8.032 -15.113 -6.457 1.00 75.75 85 LEU A C 1
ATOM 616 O O . LEU A 1 85 ? -8.454 -14.104 -7.024 1.00 75.75 85 LEU A O 1
ATOM 620 N N . ALA A 1 86 ? -7.292 -15.024 -5.354 1.00 77.75 86 ALA A N 1
ATOM 621 C CA . ALA A 1 86 ? -6.788 -13.755 -4.842 1.00 77.75 86 ALA A CA 1
ATOM 622 C C . ALA A 1 86 ? -5.336 -13.558 -5.283 1.00 77.75 86 ALA A C 1
ATOM 624 O O . ALA A 1 86 ? -4.449 -14.300 -4.862 1.00 77.75 86 ALA A O 1
ATOM 625 N N . GLU A 1 87 ? -5.095 -12.540 -6.106 1.00 80.94 87 GLU A N 1
ATOM 626 C CA . GLU A 1 87 ? -3.764 -12.217 -6.619 1.00 80.94 87 GLU A CA 1
ATOM 627 C C . GLU A 1 87 ? -3.300 -10.827 -6.176 1.00 80.94 87 GLU A C 1
ATOM 629 O O . GLU A 1 87 ? -4.077 -9.977 -5.726 1.00 80.94 87 GLU A O 1
ATOM 634 N N . LYS A 1 88 ? -1.984 -10.613 -6.259 1.00 85.12 88 LYS A N 1
ATOM 635 C CA . LYS A 1 88 ? -1.348 -9.325 -5.966 1.00 85.12 88 LYS A CA 1
ATOM 636 C C . LYS A 1 88 ? -1.704 -8.346 -7.080 1.00 85.12 88 LYS A C 1
ATOM 638 O O . LYS A 1 88 ? -1.187 -8.469 -8.185 1.00 85.12 88 LYS A O 1
ATOM 643 N N . ILE A 1 89 ? -2.557 -7.375 -6.769 1.00 85.50 89 ILE A N 1
ATOM 644 C CA . ILE A 1 89 ? -3.019 -6.375 -7.737 1.00 85.50 89 ILE A CA 1
ATOM 645 C C . ILE A 1 89 ? -2.167 -5.107 -7.730 1.00 85.50 89 ILE A C 1
ATOM 647 O O . ILE A 1 89 ? -2.111 -4.411 -8.739 1.00 85.50 89 ILE A O 1
ATOM 651 N N . PHE A 1 90 ? -1.487 -4.807 -6.618 1.00 84.38 90 PHE A N 1
ATOM 652 C CA . PHE A 1 90 ? -0.619 -3.638 -6.523 1.00 84.38 90 PHE A CA 1
ATOM 653 C C . PHE A 1 90 ? 0.492 -3.833 -5.488 1.00 84.38 90 PHE A C 1
ATOM 655 O O . PHE A 1 90 ? 0.263 -4.371 -4.400 1.00 84.38 90 PHE A O 1
ATOM 662 N N . ILE A 1 91 ? 1.692 -3.365 -5.824 1.00 85.62 91 ILE A N 1
ATOM 663 C CA . ILE A 1 91 ? 2.826 -3.225 -4.911 1.00 85.62 91 ILE A CA 1
ATOM 664 C C . ILE A 1 91 ? 3.413 -1.843 -5.170 1.00 85.62 91 ILE A C 1
ATOM 666 O O . ILE A 1 91 ? 3.677 -1.498 -6.314 1.00 85.62 91 ILE A O 1
ATOM 670 N N . GLY A 1 92 ? 3.619 -1.050 -4.127 1.00 83.25 92 GLY A N 1
ATOM 671 C CA . GLY A 1 92 ? 4.183 0.283 -4.298 1.00 83.25 92 GLY A CA 1
ATOM 672 C C . GLY A 1 92 ? 4.575 0.931 -2.986 1.00 83.25 92 GLY A C 1
ATOM 673 O O . GLY A 1 92 ? 4.432 0.341 -1.916 1.00 83.25 92 GLY A O 1
ATOM 674 N N . THR A 1 93 ? 5.072 2.159 -3.066 1.00 84.12 93 THR A N 1
ATOM 675 C CA . THR A 1 93 ? 5.468 2.953 -1.900 1.00 84.12 93 THR A CA 1
ATOM 676 C C . THR A 1 93 ? 4.411 4.017 -1.615 1.00 84.12 93 THR A C 1
ATOM 678 O O . THR A 1 93 ? 3.925 4.674 -2.533 1.00 84.12 93 THR A O 1
ATOM 681 N N . VAL A 1 94 ? 4.062 4.221 -0.344 1.00 84.25 94 VAL A N 1
ATOM 682 C CA . VAL A 1 94 ? 3.193 5.311 0.110 1.00 84.25 94 VAL A CA 1
ATOM 683 C C . VAL A 1 94 ? 3.883 6.641 -0.153 1.00 84.25 94 VAL A C 1
ATOM 685 O O . VAL A 1 94 ? 4.923 6.950 0.441 1.00 84.25 94 VAL A O 1
ATOM 688 N N . SER A 1 95 ? 3.265 7.446 -1.009 1.00 82.44 95 SER A N 1
ATOM 689 C CA . SER A 1 95 ? 3.676 8.823 -1.264 1.00 82.44 95 SER A CA 1
ATOM 690 C C . SER A 1 95 ? 3.006 9.773 -0.272 1.00 82.44 95 SER A C 1
ATOM 692 O O . SER A 1 95 ? 3.662 10.652 0.296 1.00 82.44 95 SER A O 1
ATOM 694 N N . LYS A 1 96 ? 1.711 9.558 -0.008 1.00 81.94 96 LYS A N 1
ATOM 695 C CA . LYS A 1 96 ? 0.900 10.419 0.852 1.00 81.94 96 LYS A CA 1
ATOM 696 C C . LYS A 1 96 ? -0.140 9.606 1.616 1.00 81.94 96 LYS A C 1
ATOM 698 O O . LYS A 1 96 ? -0.778 8.723 1.055 1.00 81.94 96 LYS A O 1
ATOM 703 N N . SER A 1 97 ? -0.341 9.937 2.886 1.00 82.31 97 SER A N 1
ATOM 704 C CA . SER A 1 97 ? -1.455 9.445 3.695 1.00 82.31 97 SER A CA 1
ATOM 705 C C . SER A 1 97 ? -2.269 10.637 4.198 1.00 82.31 97 SER A C 1
ATOM 707 O O . SER A 1 97 ? -1.730 11.618 4.707 1.00 82.31 97 SER A O 1
ATOM 709 N N . ILE A 1 98 ? -3.583 10.590 3.999 1.00 83.69 98 ILE A N 1
ATOM 710 C CA . ILE A 1 98 ? -4.534 11.599 4.462 1.00 83.69 98 ILE A CA 1
ATOM 711 C C . ILE A 1 98 ? -5.573 10.875 5.289 1.00 83.69 98 ILE A C 1
ATOM 713 O O . ILE A 1 98 ? -6.132 9.873 4.854 1.00 83.69 98 ILE A O 1
ATOM 717 N N . VAL A 1 99 ? -5.875 11.401 6.467 1.00 83.50 99 VAL A N 1
ATOM 718 C CA . VAL A 1 99 ? -6.911 10.814 7.305 1.00 83.50 99 VAL A CA 1
ATOM 719 C C . VAL A 1 99 ? -8.042 11.800 7.485 1.00 83.50 99 VAL A C 1
ATOM 721 O O . VAL A 1 99 ? -7.839 12.925 7.938 1.00 83.50 99 VAL A O 1
ATOM 724 N N . GLN A 1 100 ? -9.237 11.351 7.135 1.00 83.06 100 GLN A N 1
ATOM 725 C CA . GLN A 1 100 ? -10.465 12.120 7.170 1.00 83.06 100 GLN A CA 1
ATOM 726 C C . GLN A 1 100 ? -11.450 11.429 8.104 1.00 83.06 100 GLN A C 1
ATOM 728 O O . GLN A 1 100 ? -11.536 10.205 8.152 1.00 83.06 100 GLN A O 1
ATOM 733 N N . ARG A 1 101 ? -12.196 12.213 8.878 1.00 80.81 101 ARG A N 1
ATOM 734 C CA . ARG A 1 101 ? -13.288 11.693 9.699 1.00 80.81 101 ARG A CA 1
ATOM 735 C C . ARG A 1 101 ? -14.596 12.031 9.003 1.00 80.81 101 ARG A C 1
ATOM 737 O O . ARG A 1 101 ? -14.874 13.209 8.794 1.00 80.81 101 ARG A O 1
ATOM 744 N N . GLN A 1 102 ? -15.379 11.018 8.656 1.00 78.50 102 GLN A N 1
ATOM 745 C CA . GLN A 1 102 ? -16.693 11.185 8.049 1.00 78.50 102 GLN A CA 1
ATOM 746 C C . GLN A 1 102 ? -17.741 10.612 9.008 1.00 78.50 102 GLN A C 1
ATOM 748 O O . GLN A 1 102 ? -17.988 9.411 9.057 1.00 78.50 102 GLN A O 1
ATOM 753 N N . GLY A 1 103 ? -18.321 11.487 9.834 1.00 80.31 103 GLY A N 1
ATOM 754 C CA . GLY A 1 103 ? -19.277 11.088 10.869 1.00 80.31 103 GLY A CA 1
ATOM 755 C C . GLY A 1 103 ? -18.646 10.191 11.944 1.00 80.31 103 GLY A C 1
ATOM 756 O O . GLY A 1 103 ? -17.699 10.594 12.630 1.00 80.31 103 GLY A O 1
ATOM 757 N N . ALA A 1 104 ? -19.200 8.987 12.107 1.00 77.50 104 ALA A N 1
ATOM 758 C CA . ALA A 1 104 ? -18.700 7.974 13.038 1.00 77.50 104 ALA A CA 1
ATOM 759 C C . ALA A 1 104 ? -17.473 7.217 12.499 1.00 77.50 104 ALA A C 1
ATOM 761 O O . ALA A 1 104 ? -16.706 6.673 13.292 1.00 77.50 104 ALA A O 1
ATOM 762 N N . ASP A 1 105 ? -17.252 7.242 11.182 1.00 76.38 105 ASP A N 1
ATOM 763 C CA . ASP A 1 105 ? -16.179 6.501 10.533 1.00 76.38 105 ASP A CA 1
ATOM 764 C C . ASP A 1 105 ? -14.912 7.352 10.374 1.00 76.38 105 ASP A C 1
ATOM 766 O O . ASP A 1 105 ? -14.942 8.554 10.083 1.00 76.38 105 ASP A O 1
ATOM 770 N N . ILE A 1 106 ? -13.760 6.704 10.546 1.00 80.81 106 ILE A N 1
ATOM 771 C CA . ILE A 1 106 ? -12.440 7.273 10.262 1.00 80.81 106 ILE A CA 1
ATOM 772 C C . ILE 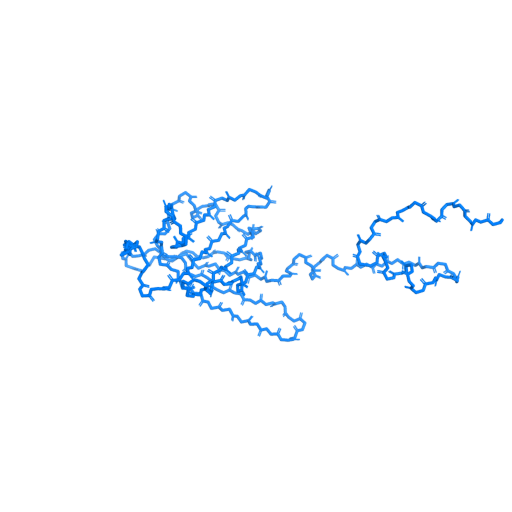A 1 106 ? -11.926 6.621 8.983 1.00 80.81 106 ILE A C 1
ATOM 774 O O . ILE A 1 106 ? -11.774 5.405 8.933 1.00 80.81 106 ILE A O 1
ATOM 778 N N . ILE A 1 107 ? -11.650 7.424 7.963 1.00 84.81 107 ILE A N 1
ATOM 779 C CA . ILE A 1 107 ? -11.193 6.975 6.650 1.00 84.81 107 ILE A CA 1
ATOM 780 C C . ILE A 1 107 ? -9.740 7.413 6.474 1.00 84.81 107 ILE A C 1
ATOM 782 O O . ILE A 1 107 ? -9.433 8.605 6.460 1.00 84.81 107 ILE A O 1
ATOM 786 N N . THR A 1 108 ? -8.841 6.446 6.339 1.00 84.62 108 THR A N 1
ATOM 787 C CA . THR A 1 108 ? -7.428 6.675 6.027 1.00 84.62 108 THR A CA 1
ATOM 788 C C . THR A 1 108 ? -7.214 6.429 4.540 1.00 84.62 108 THR A C 1
ATOM 790 O O . THR A 1 108 ? -7.193 5.282 4.103 1.00 84.62 108 THR A O 1
ATOM 793 N N . ASN A 1 109 ? -7.054 7.506 3.775 1.00 86.50 109 ASN A N 1
ATOM 794 C CA . ASN A 1 109 ? -6.720 7.470 2.357 1.00 86.50 109 ASN A CA 1
ATOM 795 C C . ASN A 1 109 ? -5.202 7.428 2.186 1.00 86.50 109 ASN A C 1
ATOM 797 O O . ASN A 1 109 ? -4.482 8.311 2.649 1.00 86.50 109 ASN A O 1
ATOM 801 N N . ILE A 1 110 ? -4.726 6.405 1.499 1.00 85.56 110 ILE A N 1
ATOM 802 C CA . ILE A 1 110 ? -3.324 6.154 1.202 1.00 85.56 110 ILE A CA 1
ATOM 803 C C . ILE A 1 110 ? -3.161 6.272 -0.308 1.00 85.56 110 ILE A C 1
ATOM 805 O O . ILE A 1 110 ? -3.786 5.535 -1.065 1.00 85.56 110 ILE A O 1
ATOM 809 N N . GLU A 1 111 ? -2.316 7.197 -0.739 1.00 86.44 111 GLU A N 1
ATOM 810 C CA . GLU A 1 111 ? -1.872 7.321 -2.122 1.00 86.44 111 GLU A CA 1
ATOM 811 C C . GLU A 1 111 ? -0.500 6.658 -2.235 1.00 86.44 111 GLU A C 1
ATOM 813 O O . GLU A 1 111 ? 0.473 7.074 -1.590 1.00 86.44 111 GLU A O 1
ATOM 818 N N . ALA A 1 112 ? -0.431 5.603 -3.039 1.00 84.56 112 ALA A N 1
ATOM 819 C CA . ALA A 1 112 ? 0.777 4.836 -3.281 1.00 84.56 112 ALA A CA 1
ATOM 820 C C . ALA A 1 112 ? 1.166 4.884 -4.760 1.00 84.56 112 ALA A C 1
ATOM 822 O O . ALA A 1 112 ? 0.308 4.917 -5.643 1.00 84.56 112 ALA A O 1
ATOM 823 N N . LEU A 1 113 ? 2.473 4.884 -5.011 1.00 81.88 113 LEU A N 1
ATOM 824 C CA . LEU A 1 113 ? 3.057 4.883 -6.345 1.00 81.88 113 LEU A CA 1
ATOM 825 C C . LEU A 1 113 ? 3.932 3.640 -6.514 1.00 81.88 113 LEU A C 1
ATOM 827 O O . LEU A 1 113 ? 4.811 3.362 -5.691 1.00 81.88 113 LEU A O 1
ATOM 831 N N . ASP A 1 114 ? 3.688 2.897 -7.583 1.00 74.81 114 ASP A N 1
ATOM 832 C CA . ASP A 1 114 ? 4.539 1.798 -8.020 1.00 74.81 114 ASP A CA 1
ATOM 833 C C . ASP A 1 114 ? 5.792 2.364 -8.702 1.00 74.81 114 ASP A C 1
ATOM 835 O O . ASP A 1 114 ? 5.732 3.335 -9.458 1.00 74.81 114 ASP A O 1
ATOM 839 N N . GLY A 1 115 ? 6.955 1.793 -8.399 1.00 63.44 115 GLY A N 1
ATOM 840 C CA . GLY A 1 115 ? 8.208 2.192 -9.038 1.00 63.44 115 GLY A CA 1
ATOM 841 C C . GLY A 1 115 ? 8.821 3.517 -8.574 1.00 63.44 115 GLY A C 1
ATOM 842 O O . GLY A 1 115 ? 9.831 3.912 -9.145 1.00 63.44 115 GLY A O 1
ATOM 843 N N . GLN A 1 116 ? 8.322 4.183 -7.521 1.00 55.38 116 GLN A N 1
ATOM 844 C CA . GLN A 1 116 ? 8.901 5.458 -7.053 1.00 55.38 116 GLN A CA 1
ATOM 845 C C . GLN A 1 116 ? 10.419 5.356 -6.794 1.00 55.38 116 GLN A C 1
ATOM 847 O O . GLN A 1 116 ? 11.184 6.224 -7.193 1.00 55.38 116 GLN A O 1
ATOM 852 N N . GLN A 1 117 ? 10.883 4.267 -6.175 1.00 50.25 117 GLN A N 1
ATOM 853 C CA . GLN A 1 117 ? 12.313 4.054 -5.922 1.00 50.25 117 GLN A CA 1
ATOM 854 C C . GLN A 1 117 ? 13.091 3.639 -7.186 1.00 50.25 117 GLN A C 1
ATOM 856 O O . GLN A 1 117 ? 14.253 3.995 -7.324 1.00 50.25 117 GLN A O 1
ATOM 861 N N . GLY A 1 118 ? 12.457 2.918 -8.117 1.00 49.00 118 GLY A N 1
ATOM 862 C CA . GLY A 1 118 ? 13.081 2.492 -9.374 1.00 49.00 118 GLY A CA 1
ATOM 863 C C . GLY A 1 118 ? 13.251 3.644 -10.365 1.00 49.00 118 GLY A C 1
ATOM 864 O O . GLY A 1 118 ? 14.327 3.810 -10.919 1.00 49.00 118 GLY A O 1
ATOM 865 N N . LEU A 1 119 ? 12.233 4.494 -10.518 1.00 49.62 119 LEU A N 1
ATOM 866 C CA . LEU A 1 119 ? 12.258 5.668 -11.396 1.00 49.62 119 LEU A CA 1
ATOM 867 C C . LEU A 1 119 ? 13.267 6.726 -10.928 1.00 49.62 119 LEU A C 1
ATOM 869 O O . LEU A 1 119 ? 13.998 7.274 -11.746 1.00 49.62 119 LEU A O 1
ATOM 873 N N . PHE A 1 120 ? 13.350 7.002 -9.619 1.00 47.47 120 PHE A N 1
ATOM 874 C CA . PHE A 1 120 ? 14.268 8.026 -9.100 1.00 47.47 120 PHE A CA 1
ATOM 875 C C . PHE A 1 120 ? 15.715 7.543 -8.909 1.00 47.47 120 PHE A C 1
ATOM 877 O O . PHE A 1 120 ? 16.609 8.378 -8.812 1.00 47.47 120 PHE A O 1
ATOM 884 N N . SER A 1 121 ? 15.977 6.231 -8.843 1.00 44.84 121 SER A N 1
ATOM 885 C CA . SER A 1 121 ? 17.334 5.684 -8.647 1.00 44.84 121 SER A CA 1
ATOM 886 C C . SER A 1 121 ? 17.965 5.074 -9.905 1.00 44.84 121 SER A C 1
ATOM 888 O O . SER A 1 121 ? 19.097 4.606 -9.833 1.00 44.84 121 SER A O 1
ATOM 890 N N . ALA A 1 122 ? 17.285 5.084 -11.055 1.00 50.91 122 ALA A N 1
ATOM 891 C CA . ALA A 1 122 ? 17.767 4.444 -12.285 1.00 50.91 122 ALA A CA 1
ATOM 892 C C . ALA A 1 122 ? 18.724 5.305 -13.138 1.00 50.91 122 ALA A C 1
ATOM 894 O O . ALA A 1 122 ? 18.910 5.025 -14.320 1.00 50.91 122 ALA A O 1
ATOM 895 N N . SER A 1 123 ? 19.364 6.339 -12.581 1.00 55.41 123 SER A N 1
ATOM 896 C CA . SER A 1 123 ? 20.452 7.023 -13.292 1.00 55.41 123 SER A CA 1
ATOM 897 C C . SER A 1 123 ? 21.740 6.196 -13.191 1.00 55.41 123 SER A C 1
ATOM 899 O O . SER A 1 123 ? 22.474 6.293 -12.206 1.00 55.41 123 SER A O 1
ATOM 901 N N . PHE A 1 124 ? 22.009 5.373 -14.203 1.00 56.94 124 PHE A N 1
ATOM 902 C CA . PHE A 1 124 ? 23.252 4.616 -14.344 1.00 56.94 124 PHE A CA 1
ATOM 903 C C . PHE A 1 124 ? 24.083 5.245 -15.464 1.00 56.94 124 PHE A C 1
ATOM 905 O O . PHE A 1 124 ? 23.730 5.136 -16.635 1.00 56.94 124 PHE A O 1
ATOM 912 N N . ASN A 1 125 ? 25.153 5.951 -15.095 1.00 57.53 125 ASN A N 1
ATOM 913 C CA . ASN A 1 125 ? 26.085 6.561 -16.039 1.00 57.53 125 ASN A CA 1
ATOM 914 C C . ASN A 1 125 ? 27.466 5.940 -15.824 1.00 57.53 125 ASN A C 1
ATOM 916 O O . ASN A 1 125 ? 28.113 6.216 -14.813 1.00 57.53 125 ASN A O 1
ATOM 920 N N . GLN A 1 126 ? 27.876 5.060 -16.734 1.00 67.44 126 GLN A N 1
ATOM 921 C CA . GLN A 1 126 ? 29.178 4.407 -16.697 1.00 67.44 126 GLN A CA 1
ATOM 922 C C . GLN A 1 126 ? 29.747 4.324 -18.111 1.00 67.44 126 GLN A C 1
ATOM 924 O O . GLN A 1 126 ? 29.080 3.844 -19.027 1.00 67.44 126 GLN A O 1
ATOM 929 N N . ASP A 1 127 ? 30.994 4.763 -18.254 1.00 70.38 127 ASP A N 1
ATOM 930 C CA . ASP A 1 127 ? 31.747 4.647 -19.495 1.00 70.38 127 ASP A CA 1
ATOM 931 C C . ASP A 1 127 ? 32.392 3.262 -19.588 1.00 70.38 127 ASP A C 1
ATOM 933 O O . ASP A 1 127 ? 32.945 2.739 -18.614 1.00 70.38 127 ASP A O 1
ATOM 937 N N . PHE A 1 128 ? 32.329 2.670 -20.778 1.00 70.50 128 PHE A N 1
ATOM 938 C CA . PHE A 1 128 ? 32.915 1.368 -21.068 1.00 70.50 128 PHE A CA 1
ATOM 939 C C . PHE A 1 128 ? 34.133 1.536 -21.984 1.00 70.50 128 PHE A C 1
ATOM 941 O O . PHE A 1 128 ? 34.077 2.328 -22.929 1.00 70.50 128 PHE A O 1
ATOM 948 N N . PRO A 1 129 ? 35.235 0.807 -21.740 1.00 76.69 129 PRO A N 1
ATOM 949 C CA . PRO A 1 129 ? 36.379 0.824 -22.639 1.00 76.69 129 PRO A CA 1
ATOM 950 C C . PRO A 1 129 ? 36.008 0.262 -24.027 1.00 76.69 129 PRO A C 1
ATOM 952 O O . PRO A 1 129 ? 35.045 -0.509 -24.156 1.00 76.69 129 PRO A O 1
ATOM 955 N N . PRO A 1 130 ? 36.773 0.621 -25.077 1.00 56.31 130 PRO A N 1
ATOM 956 C CA . PRO A 1 130 ? 36.623 0.014 -26.396 1.00 56.31 130 PRO A CA 1
ATOM 957 C C . PRO A 1 130 ? 36.731 -1.516 -26.282 1.00 56.31 130 PRO A C 1
ATOM 959 O O . PRO A 1 130 ? 37.589 -2.001 -25.552 1.00 56.31 130 PRO A O 1
ATOM 962 N N . ASP A 1 131 ? 35.881 -2.250 -27.008 1.00 70.38 131 ASP A N 1
ATOM 963 C CA . ASP A 1 131 ? 35.794 -3.730 -27.029 1.00 70.38 131 ASP A CA 1
ATOM 964 C C . ASP A 1 131 ? 34.996 -4.409 -25.889 1.00 70.38 131 ASP A C 1
ATOM 966 O O . ASP A 1 131 ? 35.067 -5.622 -25.684 1.00 70.38 131 ASP A O 1
ATOM 970 N N . THR A 1 132 ? 34.148 -3.663 -25.171 1.00 74.69 132 THR A N 1
ATOM 971 C CA . THR A 1 132 ? 33.219 -4.275 -24.201 1.00 74.69 132 THR A CA 1
ATOM 972 C C . THR A 1 132 ? 32.081 -5.012 -24.917 1.00 74.69 132 THR A C 1
ATOM 974 O O . THR A 1 132 ? 31.376 -4.443 -25.754 1.00 74.69 132 THR A O 1
ATOM 977 N N . ARG A 1 133 ? 31.859 -6.288 -24.581 1.00 70.81 133 ARG A N 1
ATOM 978 C CA . ARG A 1 133 ? 30.803 -7.106 -25.199 1.00 70.81 133 ARG A CA 1
ATOM 979 C C . ARG A 1 133 ? 29.424 -6.720 -24.662 1.00 70.81 133 ARG A C 1
ATOM 981 O O . ARG A 1 133 ? 29.245 -6.508 -23.466 1.00 70.81 133 ARG A O 1
ATOM 988 N N . LEU A 1 134 ? 28.411 -6.733 -25.534 1.00 69.31 134 LEU A N 1
ATOM 989 C CA . LEU A 1 134 ? 27.019 -6.397 -25.185 1.00 69.31 134 LEU A CA 1
ATOM 990 C C . LEU A 1 134 ? 26.467 -7.244 -24.021 1.00 69.31 134 LEU A C 1
ATOM 992 O O . LEU A 1 134 ? 25.713 -6.744 -23.190 1.00 69.31 134 LEU A O 1
ATOM 996 N N . CYS A 1 135 ? 26.868 -8.515 -23.935 1.00 69.44 135 CYS A N 1
ATOM 997 C CA . CYS A 1 135 ? 26.459 -9.418 -22.858 1.00 69.44 135 CYS A CA 1
ATOM 998 C C . CYS A 1 135 ? 26.977 -8.979 -21.475 1.00 69.44 135 CYS A C 1
ATOM 1000 O O . CYS A 1 135 ? 26.281 -9.181 -20.477 1.00 69.44 135 CYS A O 1
ATOM 1002 N N . ASP A 1 136 ? 28.162 -8.364 -21.413 1.00 70.38 136 ASP A N 1
ATOM 1003 C CA . ASP A 1 136 ? 28.760 -7.882 -20.161 1.00 70.38 136 ASP A CA 1
ATOM 1004 C C . ASP A 1 136 ? 28.039 -6.623 -19.673 1.00 70.38 136 ASP A C 1
ATOM 1006 O O . ASP A 1 136 ? 27.712 -6.506 -18.491 1.00 70.38 136 ASP A O 1
ATOM 1010 N N . VAL A 1 137 ? 27.683 -5.731 -20.603 1.00 73.81 137 VAL A N 1
ATOM 1011 C CA . VAL A 1 137 ? 26.863 -4.545 -20.313 1.00 73.81 137 VAL A CA 1
ATOM 1012 C C . VAL A 1 137 ? 25.474 -4.955 -19.816 1.00 73.8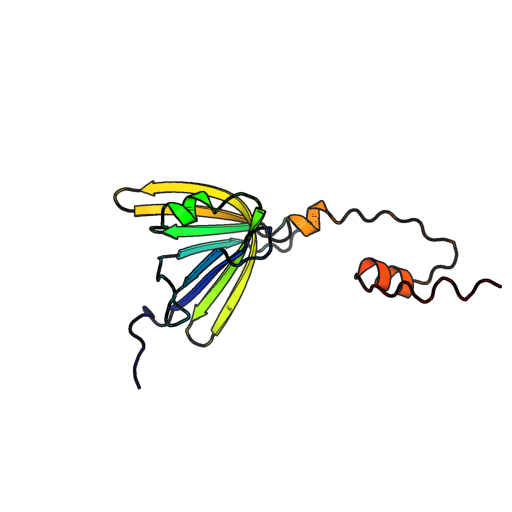1 137 VAL A C 1
ATOM 1014 O O . VAL A 1 137 ? 24.997 -4.432 -18.810 1.00 73.81 137 VAL A O 1
ATOM 1017 N N . LEU A 1 138 ? 24.834 -5.929 -20.471 1.00 72.75 138 LEU A N 1
ATOM 1018 C CA . LEU A 1 138 ? 23.495 -6.387 -20.092 1.00 72.75 138 LEU A CA 1
ATOM 1019 C C . LEU A 1 138 ? 23.480 -7.031 -18.700 1.00 72.75 138 LEU A C 1
ATOM 1021 O O . LEU A 1 138 ? 22.581 -6.756 -17.908 1.00 72.75 138 LEU A O 1
ATOM 1025 N N . SER A 1 139 ? 24.499 -7.832 -18.384 1.00 69.31 139 SER A N 1
ATOM 1026 C CA . SER A 1 139 ? 24.640 -8.482 -17.074 1.00 69.31 139 SER A CA 1
ATOM 1027 C C . SER A 1 139 ? 24.863 -7.473 -15.943 1.00 69.31 139 SER A C 1
ATOM 1029 O O . SER A 1 139 ? 24.370 -7.664 -14.827 1.00 69.31 139 SER A O 1
ATOM 1031 N N . LEU A 1 140 ? 25.578 -6.382 -16.235 1.00 69.88 140 LEU A N 1
ATOM 1032 C CA . LEU A 1 140 ? 25.833 -5.296 -15.294 1.00 69.88 140 LEU A CA 1
ATOM 1033 C C . LEU A 1 140 ? 24.559 -4.492 -15.000 1.00 69.88 140 LEU A C 1
ATOM 1035 O O . LEU A 1 140 ? 24.235 -4.254 -13.837 1.00 69.88 140 LEU A O 1
ATOM 1039 N N . VAL A 1 141 ? 23.806 -4.130 -16.043 1.00 70.62 141 VAL A N 1
ATOM 1040 C CA . VAL A 1 141 ? 22.550 -3.373 -15.912 1.00 70.62 141 VAL A CA 1
ATOM 1041 C C . VAL A 1 141 ? 21.455 -4.209 -15.238 1.00 70.62 141 VAL A C 1
ATOM 1043 O O 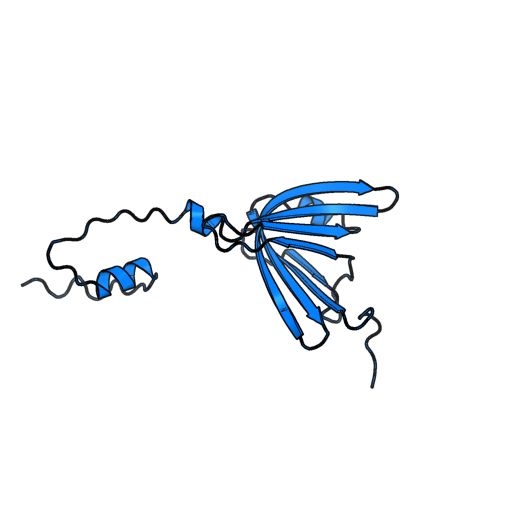. VAL A 1 141 ? 20.675 -3.678 -14.450 1.00 70.62 141 VAL A O 1
ATOM 1046 N N . SER A 1 142 ? 21.409 -5.525 -15.470 1.00 67.31 142 SER A N 1
ATOM 1047 C CA . SER A 1 142 ? 20.390 -6.411 -14.890 1.00 67.31 142 SER A CA 1
ATOM 1048 C C . SER A 1 142 ? 20.649 -6.823 -13.430 1.00 67.31 142 SER A C 1
ATOM 1050 O O . SER A 1 142 ? 19.932 -7.670 -12.901 1.00 67.31 142 SER A O 1
ATOM 1052 N N . GLY A 1 143 ? 21.670 -6.270 -12.762 1.00 59.44 143 GLY A N 1
ATOM 1053 C CA . GLY A 1 143 ? 21.969 -6.561 -11.353 1.00 59.44 143 GLY A CA 1
ATOM 1054 C C . GLY A 1 143 ? 22.630 -7.923 -11.102 1.00 59.44 143 GLY A C 1
ATOM 1055 O O . GLY A 1 143 ? 22.682 -8.385 -9.958 1.00 59.44 143 GLY A O 1
ATOM 1056 N N . GLY A 1 144 ? 23.169 -8.567 -12.142 1.00 42.81 144 GLY A N 1
ATOM 1057 C CA . GLY A 1 144 ? 23.946 -9.796 -12.023 1.00 42.81 144 GLY A CA 1
ATOM 1058 C C . GLY A 1 144 ? 25.334 -9.512 -11.454 1.00 42.81 144 GLY A C 1
ATOM 1059 O O . GLY A 1 144 ? 26.304 -9.397 -12.195 1.00 42.81 144 GLY A O 1
ATOM 1060 N N . LYS A 1 145 ? 25.459 -9.399 -10.125 1.00 46.47 145 LYS A N 1
ATOM 1061 C CA . LYS A 1 145 ? 26.766 -9.351 -9.451 1.00 46.47 145 LYS A CA 1
ATOM 1062 C C . LYS A 1 145 ? 27.552 -10.643 -9.716 1.00 46.47 145 LYS A C 1
ATOM 1064 O O . LYS A 1 145 ? 27.427 -11.607 -8.969 1.00 46.47 145 LYS A O 1
ATOM 1069 N N . SER A 1 146 ? 28.436 -10.624 -10.707 1.00 38.53 146 SER A N 1
ATOM 1070 C CA . SER A 1 146 ? 29.623 -11.481 -10.747 1.00 38.53 146 SER A CA 1
ATOM 1071 C C . SER A 1 146 ? 30.830 -10.624 -11.116 1.00 38.53 146 SER A C 1
ATOM 1073 O O . SER A 1 146 ? 31.279 -10.566 -12.254 1.00 38.53 146 SER A O 1
ATOM 1075 N N . TRP A 1 147 ? 31.346 -9.917 -10.114 1.00 43.72 147 TRP A N 1
ATOM 1076 C CA . TRP A 1 147 ? 32.538 -9.061 -10.172 1.00 43.72 147 TRP A CA 1
ATOM 1077 C C . TRP A 1 147 ? 33.851 -9.866 -10.284 1.00 43.72 147 TRP A C 1
ATOM 1079 O O . TRP A 1 147 ? 34.935 -9.321 -10.109 1.00 43.72 147 TRP A O 1
ATOM 1089 N N . LEU A 1 148 ? 33.767 -11.168 -10.571 1.00 41.34 148 LEU A N 1
ATOM 1090 C CA . LEU A 1 148 ? 34.845 -12.140 -10.382 1.00 41.34 148 LEU A CA 1
ATOM 1091 C C . LEU A 1 148 ? 35.545 -12.581 -11.676 1.00 41.34 148 LEU A C 1
ATOM 1093 O O . LEU A 1 148 ? 36.277 -13.562 -11.644 1.00 41.34 148 LEU A O 1
ATOM 1097 N N . LYS A 1 149 ? 35.348 -11.901 -12.816 1.00 43.62 149 LYS A N 1
ATOM 1098 C CA . LYS A 1 149 ? 36.000 -12.312 -14.082 1.00 43.62 149 LYS A CA 1
ATOM 1099 C C . LYS A 1 149 ? 36.681 -11.222 -14.908 1.00 43.62 149 LYS A C 1
ATOM 1101 O O . LYS A 1 149 ? 37.277 -11.552 -15.925 1.00 43.62 149 LYS A O 1
ATOM 1106 N N . LEU A 1 150 ? 36.665 -9.960 -14.479 1.00 43.94 150 LEU A N 1
ATOM 1107 C CA . LEU A 1 150 ? 37.296 -8.876 -15.252 1.00 43.94 150 LEU A CA 1
ATOM 1108 C C . LEU A 1 150 ? 38.760 -8.589 -14.869 1.00 43.94 150 LEU A C 1
ATOM 1110 O O . LEU A 1 150 ? 39.396 -7.778 -15.527 1.00 43.94 150 LEU A O 1
ATOM 1114 N N . ALA A 1 151 ? 39.317 -9.261 -13.854 1.00 43.41 151 ALA A N 1
ATOM 1115 C CA . ALA A 1 151 ? 40.713 -9.065 -13.438 1.00 43.41 151 ALA A CA 1
ATOM 1116 C C . ALA A 1 151 ? 41.708 -10.090 -14.023 1.00 43.41 151 ALA A C 1
ATOM 1118 O O . ALA A 1 151 ? 42.906 -9.935 -13.819 1.00 43.41 151 ALA A O 1
ATOM 1119 N N . GLU A 1 152 ? 41.247 -11.127 -14.732 1.00 44.25 152 GLU A N 1
ATOM 1120 C CA . GLU A 1 152 ? 42.101 -12.262 -15.135 1.00 44.25 152 GLU A CA 1
ATOM 1121 C C . GLU A 1 152 ? 42.331 -12.372 -16.648 1.00 44.25 152 GLU A C 1
ATOM 1123 O O . GLU A 1 152 ? 42.774 -13.403 -17.141 1.00 44.25 152 GLU A O 1
ATOM 1128 N N . ASN A 1 153 ? 42.052 -11.324 -17.424 1.00 42.19 153 ASN A N 1
ATOM 1129 C CA . ASN A 1 153 ? 42.412 -11.366 -18.839 1.00 42.19 153 ASN A CA 1
ATOM 1130 C C . ASN A 1 153 ? 42.796 -9.992 -19.388 1.00 42.19 153 ASN A C 1
ATOM 1132 O O . ASN A 1 153 ? 42.108 -9.428 -20.235 1.00 42.19 153 ASN A O 1
ATOM 1136 N N . SER A 1 154 ? 43.920 -9.481 -18.892 1.00 32.53 154 SER A N 1
ATOM 1137 C CA . SER A 1 154 ? 44.774 -8.586 -19.672 1.00 32.53 154 SER A CA 1
ATOM 1138 C C . SER A 1 154 ? 46.029 -9.371 -20.064 1.00 32.53 154 SER A C 1
ATOM 1140 O O . SER A 1 154 ? 46.681 -9.896 -19.157 1.00 32.53 154 SER A O 1
ATOM 1142 N N . PRO A 1 155 ? 46.375 -9.497 -21.358 1.00 46.91 155 PRO A N 1
ATOM 1143 C CA . PRO A 1 155 ? 47.762 -9.729 -21.746 1.00 46.91 155 PRO A CA 1
ATOM 1144 C C . PRO A 1 155 ? 48.650 -8.532 -21.375 1.00 46.91 155 PRO A C 1
ATOM 1146 O O . PRO A 1 155 ? 48.128 -7.393 -21.304 1.00 46.91 155 PRO A O 1
#